Protein AF-A0A3D2F423-F1 (afdb_monomer)

Structure (mmCIF, N/CA/C/O backbone):
data_AF-A0A3D2F423-F1
#
_entry.id   AF-A0A3D2F423-F1
#
loop_
_atom_site.group_PDB
_atom_site.id
_atom_site.type_symbol
_atom_site.label_atom_id
_atom_site.label_alt_id
_atom_site.label_comp_id
_atom_site.label_asym_id
_atom_site.label_entity_id
_atom_site.label_seq_id
_atom_site.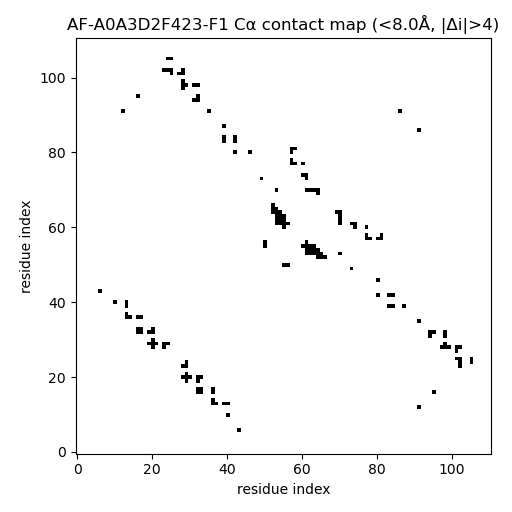pdbx_PDB_ins_code
_atom_site.Cartn_x
_atom_site.Cartn_y
_atom_site.Cartn_z
_atom_site.occupancy
_atom_site.B_iso_or_equiv
_atom_site.auth_seq_id
_atom_site.auth_comp_id
_atom_site.auth_asym_id
_atom_site.auth_atom_id
_atom_site.pdbx_PDB_model_num
ATOM 1 N N . MET A 1 1 ? 1.894 15.546 -15.559 1.00 48.34 1 MET A N 1
ATOM 2 C CA . MET A 1 1 ? 0.993 16.157 -14.550 1.00 48.34 1 MET A CA 1
ATOM 3 C C . MET A 1 1 ? 0.021 15.162 -13.903 1.00 48.34 1 MET A C 1
ATOM 5 O O . MET A 1 1 ? -0.158 15.266 -12.701 1.00 48.34 1 MET A O 1
ATOM 9 N N . ASN A 1 2 ? -0.537 14.162 -14.606 1.00 60.03 2 ASN A N 1
ATOM 10 C CA . ASN A 1 2 ? -1.493 13.214 -13.993 1.00 60.03 2 ASN A CA 1
ATOM 11 C C . ASN A 1 2 ? -0.919 12.264 -12.923 1.00 60.03 2 ASN A C 1
ATOM 13 O O . ASN A 1 2 ? -1.612 11.975 -11.955 1.00 60.03 2 ASN A O 1
ATOM 17 N N . GLN A 1 3 ? 0.322 11.781 -13.050 1.00 59.06 3 GLN A N 1
ATOM 18 C CA . GLN A 1 3 ? 0.863 10.788 -12.103 1.00 59.06 3 GLN A CA 1
ATOM 19 C C . GLN A 1 3 ? 1.016 11.327 -10.675 1.00 59.06 3 GLN A C 1
ATOM 21 O O . GLN A 1 3 ? 0.707 10.624 -9.721 1.00 59.06 3 GLN A O 1
ATOM 26 N N . LEU A 1 4 ? 1.420 12.588 -10.521 1.00 63.84 4 LEU A N 1
ATOM 27 C CA . LEU A 1 4 ? 1.597 13.216 -9.209 1.00 63.84 4 LEU A CA 1
ATOM 28 C C . LEU A 1 4 ? 0.249 13.368 -8.482 1.00 63.84 4 LEU A C 1
ATOM 30 O O . LEU A 1 4 ? 0.149 13.095 -7.290 1.00 63.84 4 LEU A O 1
ATOM 34 N N . LEU A 1 5 ? -0.809 13.697 -9.229 1.00 67.94 5 LEU A N 1
ATOM 35 C CA . LEU A 1 5 ? -2.187 13.746 -8.733 1.00 67.94 5 LEU A CA 1
ATOM 36 C C . LEU A 1 5 ? -2.697 12.364 -8.303 1.00 67.94 5 LEU A C 1
ATOM 38 O O . LEU A 1 5 ? -3.326 12.250 -7.256 1.00 67.94 5 LEU A O 1
ATOM 42 N N . ILE A 1 6 ? -2.383 11.315 -9.070 1.00 67.44 6 ILE A N 1
ATOM 43 C CA . ILE A 1 6 ? -2.734 9.928 -8.730 1.00 67.44 6 ILE A CA 1
ATOM 44 C C . ILE A 1 6 ? -2.005 9.485 -7.455 1.00 67.44 6 ILE A C 1
ATOM 46 O O . ILE A 1 6 ? -2.630 8.917 -6.566 1.00 67.44 6 ILE A O 1
ATOM 50 N N . ILE A 1 7 ? -0.711 9.792 -7.322 1.00 68.06 7 ILE A N 1
ATOM 51 C CA . ILE A 1 7 ? 0.072 9.461 -6.121 1.00 68.06 7 ILE A CA 1
ATOM 52 C C . ILE A 1 7 ? -0.493 10.183 -4.895 1.00 68.06 7 ILE A C 1
ATOM 54 O O . ILE A 1 7 ? -0.690 9.551 -3.860 1.00 68.06 7 ILE A O 1
ATOM 58 N N . ILE A 1 8 ? -0.809 11.478 -5.007 1.00 69.62 8 ILE A N 1
ATOM 59 C CA . ILE A 1 8 ? -1.436 12.232 -3.912 1.00 69.62 8 ILE A CA 1
ATOM 60 C C . I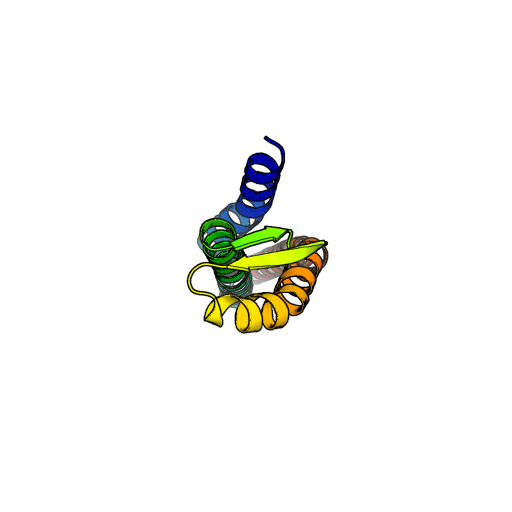LE A 1 8 ? -2.793 11.615 -3.562 1.00 69.62 8 ILE A C 1
ATOM 62 O O . ILE A 1 8 ? -3.034 11.327 -2.393 1.00 69.62 8 ILE A O 1
ATOM 66 N N . ALA A 1 9 ? -3.645 11.339 -4.553 1.00 68.94 9 ALA A N 1
ATOM 67 C CA . ALA A 1 9 ? -4.956 10.728 -4.338 1.00 68.94 9 ALA A CA 1
ATOM 68 C C . ALA A 1 9 ? -4.868 9.348 -3.660 1.00 68.94 9 ALA A C 1
ATOM 70 O O . ALA A 1 9 ? -5.733 9.014 -2.855 1.00 68.94 9 ALA A O 1
ATOM 71 N N . LEU A 1 10 ? -3.813 8.573 -3.933 1.00 68.88 10 LEU A N 1
ATOM 72 C CA . LEU A 1 10 ? -3.554 7.283 -3.287 1.00 68.88 10 LEU A CA 1
ATOM 73 C C . LEU A 1 10 ? -2.953 7.429 -1.881 1.00 68.88 10 LEU A C 1
ATOM 75 O O . LEU A 1 10 ? -3.215 6.583 -1.035 1.00 68.88 10 LEU A O 1
ATOM 79 N N . MET A 1 11 ? -2.201 8.498 -1.599 1.00 69.12 11 MET A N 1
ATOM 80 C CA . MET A 1 11 ? -1.646 8.784 -0.267 1.00 69.12 11 MET A CA 1
ATOM 81 C C . MET A 1 11 ? -2.721 9.223 0.739 1.00 69.12 11 MET A C 1
ATOM 83 O O . MET A 1 11 ? -2.626 8.882 1.920 1.00 69.12 11 MET A O 1
ATOM 87 N N . VAL A 1 12 ? -3.756 9.952 0.294 1.00 75.06 12 VAL A N 1
ATOM 88 C CA . VAL A 1 12 ? -4.857 10.431 1.157 1.00 75.06 12 VAL A CA 1
ATOM 89 C C . VAL A 1 12 ? -5.495 9.306 1.990 1.00 75.06 12 VAL A C 1
ATOM 91 O O . VAL A 1 12 ? -5.524 9.450 3.215 1.00 75.06 12 VAL A O 1
ATOM 94 N N . PRO A 1 13 ? -5.961 8.180 1.408 1.00 70.69 13 PRO A N 1
ATOM 95 C CA . PRO A 1 13 ? -6.585 7.110 2.181 1.00 70.69 13 PRO A CA 1
ATOM 96 C C . PRO A 1 13 ? -5.620 6.437 3.170 1.00 70.69 13 PRO A C 1
ATOM 98 O O . PRO A 1 13 ? -6.051 5.980 4.227 1.00 70.69 13 PRO A O 1
ATOM 101 N N . CYS A 1 14 ? -4.314 6.391 2.876 1.00 71.19 14 CYS A N 1
ATOM 102 C CA . CYS A 1 14 ? -3.308 5.838 3.795 1.00 71.19 14 CYS A CA 1
ATOM 103 C C . CYS A 1 14 ? -3.137 6.720 5.022 1.00 71.19 14 CYS A C 1
ATOM 105 O O . CYS A 1 14 ? -3.123 6.234 6.153 1.00 71.19 14 CYS A O 1
ATOM 107 N N . ILE A 1 15 ? -3.013 8.027 4.786 1.00 72.50 15 ILE A N 1
ATOM 108 C CA . ILE A 1 15 ? -2.846 9.016 5.846 1.00 72.50 15 ILE A CA 1
ATOM 109 C C . ILE A 1 15 ? -4.109 9.045 6.702 1.00 72.50 15 ILE A C 1
ATOM 111 O O . ILE A 1 15 ? -3.997 9.006 7.925 1.00 72.50 15 ILE A O 1
ATOM 115 N N . SER A 1 16 ? -5.300 9.014 6.093 1.00 71.12 16 SER A N 1
ATOM 116 C CA . SER A 1 16 ? -6.549 8.932 6.852 1.00 71.12 16 SER A CA 1
ATOM 117 C C . SER A 1 16 ? -6.651 7.636 7.655 1.00 71.12 16 SER A C 1
ATOM 119 O O . SER A 1 16 ? -7.042 7.690 8.814 1.00 71.12 16 SER A O 1
ATOM 121 N N . ALA A 1 17 ? -6.252 6.484 7.101 1.00 69.94 17 ALA A N 1
ATOM 122 C CA . ALA A 1 17 ? -6.269 5.212 7.828 1.00 69.94 17 ALA A CA 1
ATOM 123 C C . ALA A 1 17 ? -5.309 5.221 9.031 1.00 69.94 17 ALA A C 1
ATOM 125 O O . ALA A 1 17 ? -5.676 4.775 10.119 1.00 69.94 17 ALA A O 1
ATOM 126 N N . LEU A 1 18 ? -4.107 5.786 8.870 1.00 70.31 18 LEU A N 1
ATOM 127 C CA . LEU A 1 18 ? -3.144 5.943 9.961 1.00 70.31 18 LEU A CA 1
ATOM 128 C C . LEU A 1 18 ? -3.635 6.933 11.022 1.00 70.31 18 LEU A C 1
ATOM 130 O O . LEU A 1 18 ? -3.502 6.646 12.212 1.00 70.31 18 LEU A O 1
ATOM 134 N N . LEU A 1 19 ? -4.242 8.054 10.622 1.00 72.12 19 LEU A N 1
ATOM 135 C CA . LEU A 1 19 ? -4.841 9.002 11.564 1.00 72.12 19 LEU A CA 1
ATOM 136 C C . LEU A 1 19 ? -5.989 8.353 12.344 1.00 72.12 19 LEU A C 1
ATOM 138 O O . LEU A 1 19 ? -6.019 8.446 13.569 1.00 72.12 19 LEU A O 1
ATOM 142 N N . LEU A 1 20 ? -6.893 7.644 11.658 1.00 68.62 20 LEU A N 1
ATOM 143 C CA . LEU A 1 20 ? -7.992 6.928 12.306 1.00 68.62 20 LEU A CA 1
ATOM 144 C C . LEU A 1 20 ? -7.475 5.862 13.275 1.00 68.62 20 LEU A C 1
ATOM 146 O O . LEU A 1 20 ? -8.014 5.755 14.370 1.00 68.62 20 LEU A O 1
ATOM 150 N N . SER A 1 21 ? -6.396 5.150 12.933 1.00 67.56 21 SER A N 1
ATOM 151 C CA . SER A 1 21 ? -5.791 4.145 13.821 1.00 67.56 21 SER A CA 1
ATOM 152 C C . SER A 1 21 ? -5.322 4.720 15.167 1.00 67.56 21 SER A C 1
ATOM 154 O O . SER A 1 21 ? -5.270 4.003 16.164 1.00 67.56 21 SER A O 1
ATOM 156 N N . ARG A 1 22 ? -4.987 6.018 15.219 1.00 68.12 22 ARG A N 1
ATOM 157 C CA . ARG A 1 22 ? -4.584 6.712 16.455 1.00 68.12 22 ARG A CA 1
ATOM 158 C C . ARG A 1 22 ? -5.772 7.127 17.319 1.00 68.12 22 ARG A C 1
ATOM 160 O O . ARG A 1 22 ? -5.584 7.373 18.504 1.00 68.12 22 ARG A O 1
ATOM 167 N N . ILE A 1 23 ? -6.957 7.232 16.722 1.00 70.44 23 ILE A N 1
ATOM 168 C CA . ILE A 1 23 ? -8.188 7.685 17.378 1.00 70.44 23 ILE A CA 1
ATOM 169 C C . ILE A 1 23 ? -9.054 6.486 17.796 1.00 70.44 23 ILE A C 1
ATOM 171 O O . ILE A 1 23 ? -9.840 6.602 18.735 1.00 70.44 23 ILE A O 1
ATO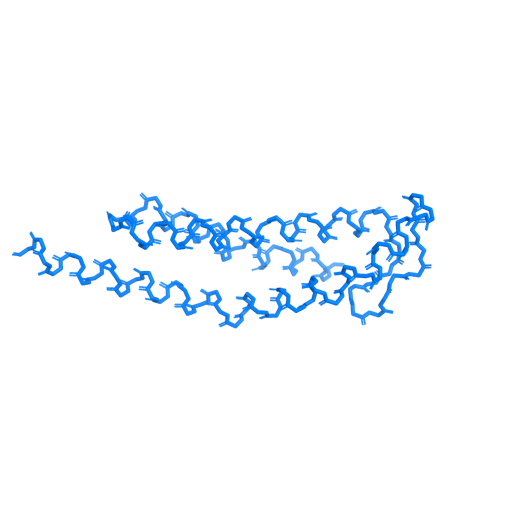M 175 N N . THR A 1 24 ? -8.904 5.331 17.138 1.00 69.25 24 THR A N 1
ATOM 176 C CA . THR A 1 24 ? -9.622 4.102 17.488 1.00 69.25 24 THR A CA 1
ATOM 177 C C . THR A 1 24 ? -9.116 3.500 18.795 1.00 69.25 24 THR A C 1
ATOM 179 O O . THR A 1 24 ? -7.926 3.222 18.960 1.00 69.25 24 THR A O 1
ATOM 182 N N . LEU A 1 25 ? -10.044 3.258 19.718 1.00 69.38 25 LEU A N 1
ATOM 183 C CA . LEU A 1 25 ? -9.787 2.630 21.014 1.00 69.38 25 LEU A CA 1
ATOM 184 C C . LEU A 1 25 ? -9.687 1.104 20.895 1.00 69.38 25 LEU A C 1
ATOM 186 O O . LEU A 1 25 ? -9.050 0.455 21.725 1.00 69.38 25 LEU A O 1
ATOM 190 N N . ASN A 1 26 ? -10.298 0.514 19.862 1.00 75.19 26 ASN A N 1
ATOM 191 C CA . ASN A 1 26 ? -10.303 -0.934 19.69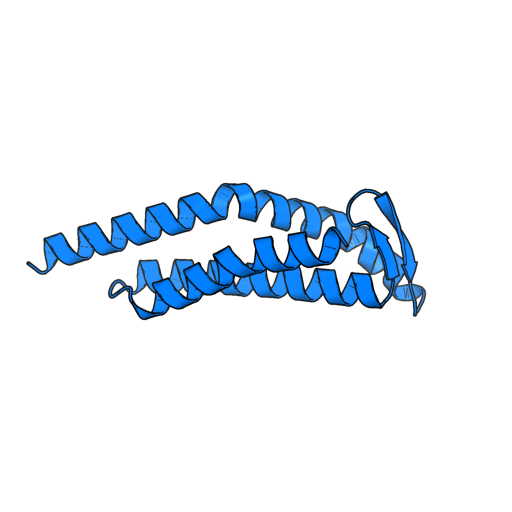3 1.00 75.19 26 ASN A CA 1
ATOM 192 C C . ASN A 1 26 ? -8.956 -1.446 19.124 1.00 75.19 26 ASN A C 1
ATOM 194 O O . ASN A 1 26 ? -8.619 -1.141 17.976 1.00 75.19 26 ASN A O 1
ATOM 198 N N . PRO A 1 27 ? -8.212 -2.308 19.848 1.00 74.69 27 PRO A N 1
ATOM 199 C CA . PRO A 1 27 ? -6.900 -2.793 19.413 1.00 74.69 27 PRO A CA 1
ATOM 200 C C . PRO A 1 27 ? -6.944 -3.596 18.104 1.00 74.69 27 PRO A C 1
ATOM 202 O O . PRO A 1 27 ? -5.953 -3.626 17.371 1.00 74.69 27 PRO A O 1
ATOM 205 N N . HIS A 1 28 ? -8.073 -4.236 17.783 1.00 75.19 28 HIS A N 1
ATOM 206 C CA . HIS A 1 28 ? -8.235 -4.970 16.526 1.00 75.19 28 HIS A CA 1
ATOM 207 C C . HIS A 1 28 ? -8.427 -4.028 15.335 1.00 75.19 28 HIS A C 1
ATOM 209 O O . HIS A 1 28 ? -7.784 -4.224 14.305 1.00 75.19 28 HIS A O 1
ATOM 215 N N . ALA A 1 29 ? -9.243 -2.981 15.492 1.00 71.69 29 ALA A N 1
ATOM 216 C CA . ALA A 1 29 ? -9.443 -1.961 14.463 1.00 71.69 29 ALA A CA 1
ATOM 217 C C . ALA A 1 29 ? -8.141 -1.188 14.198 1.00 71.69 29 ALA A C 1
ATOM 219 O O . ALA A 1 29 ? -7.745 -1.017 13.045 1.00 71.69 29 ALA A O 1
ATOM 220 N N . THR A 1 30 ? -7.416 -0.832 15.263 1.00 76.06 30 THR A N 1
ATOM 221 C CA . THR A 1 30 ? -6.119 -0.152 15.174 1.00 76.06 30 THR A CA 1
ATOM 222 C C . THR A 1 30 ? -5.073 -1.001 14.454 1.00 76.06 30 THR A C 1
ATOM 224 O O . THR A 1 30 ? -4.404 -0.502 13.551 1.00 76.06 30 THR A O 1
ATOM 227 N N . LYS A 1 31 ? -4.946 -2.297 14.783 1.00 76.44 31 LYS A N 1
ATOM 228 C CA . LYS A 1 31 ? -4.008 -3.195 14.082 1.00 76.44 31 LYS A CA 1
ATOM 229 C C . LYS A 1 31 ? -4.359 -3.352 12.603 1.00 76.44 31 LYS A C 1
ATOM 231 O O . LYS A 1 31 ? -3.454 -3.322 11.774 1.00 76.44 31 LYS A O 1
ATOM 236 N N . LEU A 1 32 ? -5.64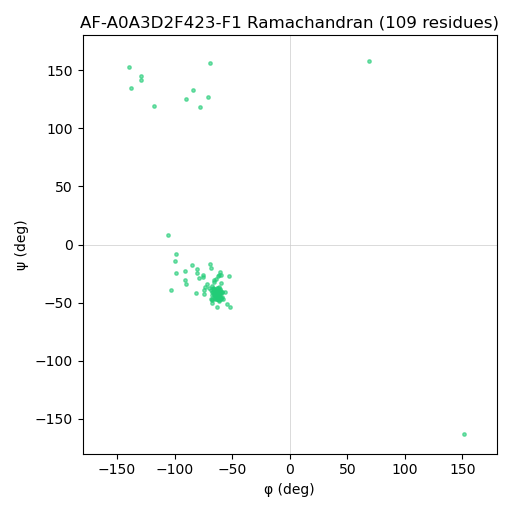3 -3.502 12.279 1.00 76.25 32 LEU A N 1
ATOM 237 C CA . LEU A 1 32 ? -6.106 -3.699 10.906 1.00 76.25 32 LEU A CA 1
ATOM 238 C C . LEU A 1 32 ? -5.833 -2.458 10.039 1.00 76.25 32 LEU A C 1
ATOM 240 O O . LEU A 1 32 ? -5.252 -2.579 8.962 1.00 76.25 32 LEU A O 1
ATOM 244 N N . LEU A 1 33 ? -6.153 -1.265 10.553 1.00 75.38 33 LEU A N 1
ATOM 245 C CA . LEU A 1 33 ? -5.870 0.009 9.885 1.00 75.38 33 LEU A CA 1
ATOM 246 C C . LEU A 1 33 ? -4.366 0.282 9.752 1.00 75.38 33 LEU A C 1
ATOM 248 O O . LEU A 1 33 ? -3.919 0.735 8.700 1.00 75.38 33 LEU A O 1
ATOM 252 N N . PHE A 1 34 ? -3.577 -0.017 10.788 1.00 78.44 34 PHE A N 1
ATOM 253 C CA . PHE A 1 34 ? -2.135 0.221 10.772 1.00 78.44 34 PHE A CA 1
ATOM 254 C C . PHE A 1 34 ? -1.411 -0.690 9.776 1.00 78.44 34 PHE A C 1
ATOM 256 O O . PHE A 1 34 ? -0.664 -0.198 8.935 1.00 78.44 34 PHE A O 1
ATOM 263 N N . TRP A 1 35 ? -1.653 -2.005 9.821 1.00 78.88 35 TRP A N 1
ATOM 264 C CA . TRP A 1 35 ? -1.020 -2.950 8.894 1.00 78.88 35 TRP A CA 1
ATOM 265 C C . TRP A 1 35 ? -1.517 -2.775 7.457 1.00 78.88 35 TRP A C 1
ATOM 267 O O . TRP A 1 35 ? -0.712 -2.819 6.524 1.00 78.88 35 TRP A O 1
ATOM 277 N N . GLY A 1 36 ? -2.817 -2.522 7.267 1.00 75.69 36 GLY A N 1
ATOM 278 C CA . GLY A 1 36 ? -3.387 -2.230 5.951 1.00 75.69 36 GLY A CA 1
ATOM 279 C C . GLY A 1 36 ? -2.807 -0.950 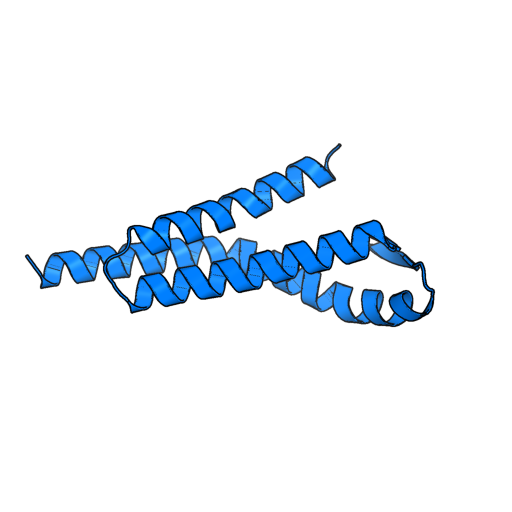5.342 1.00 75.69 36 GLY A C 1
ATOM 280 O O . GLY A 1 36 ? -2.357 -0.957 4.199 1.00 75.69 36 GLY A O 1
ATOM 281 N N . GLY A 1 37 ? -2.730 0.128 6.126 1.00 75.31 37 GLY A N 1
ATOM 282 C CA . GLY A 1 37 ? -2.129 1.388 5.690 1.00 75.31 37 GLY A CA 1
ATOM 283 C C . GLY A 1 37 ? -0.629 1.266 5.416 1.00 75.31 37 GLY A C 1
ATOM 284 O O . GLY A 1 37 ? -0.168 1.704 4.366 1.00 75.31 37 GLY A O 1
ATOM 285 N N . ALA A 1 38 ? 0.133 0.638 6.319 1.00 78.06 38 ALA A N 1
ATOM 286 C CA . ALA A 1 38 ? 1.586 0.499 6.198 1.00 78.06 38 ALA A CA 1
ATOM 287 C C . ALA A 1 38 ? 2.006 -0.384 5.015 1.00 78.06 38 ALA A C 1
ATOM 289 O O . ALA A 1 38 ? 2.919 -0.018 4.276 1.00 78.06 38 ALA A O 1
ATOM 290 N N . SER A 1 39 ? 1.331 -1.520 4.805 1.00 76.94 39 SER A N 1
ATOM 291 C CA . SER A 1 39 ? 1.609 -2.406 3.665 1.00 76.94 39 SER A CA 1
ATOM 292 C C . SER A 1 39 ? 1.373 -1.701 2.333 1.00 76.94 39 SER A C 1
ATOM 294 O O . SER A 1 39 ? 2.190 -1.800 1.422 1.00 76.94 39 SER A O 1
ATOM 296 N N . PHE A 1 40 ? 0.307 -0.913 2.232 1.00 77.50 40 PHE A N 1
ATOM 297 C CA . PHE A 1 40 ? 0.019 -0.179 1.013 1.00 77.50 40 PHE A CA 1
ATOM 298 C C . PHE A 1 40 ? 0.960 1.018 0.794 1.00 77.50 40 PHE A C 1
ATOM 300 O O . PHE A 1 40 ? 1.406 1.247 -0.329 1.00 77.50 40 PHE A O 1
ATOM 307 N N . LEU A 1 41 ? 1.357 1.724 1.858 1.00 78.19 41 LEU A N 1
ATOM 308 C CA . LEU A 1 41 ? 2.397 2.760 1.792 1.00 78.19 41 LEU A CA 1
ATOM 309 C C . LEU A 1 41 ? 3.728 2.184 1.293 1.00 78.19 41 LEU A C 1
ATOM 311 O O . LEU A 1 41 ? 4.395 2.794 0.460 1.00 78.19 41 LEU A O 1
ATOM 315 N N . PHE A 1 42 ? 4.078 0.981 1.754 1.00 81.38 42 PHE A N 1
ATOM 316 C CA . PHE A 1 42 ? 5.251 0.253 1.281 1.00 81.38 42 PHE A CA 1
ATOM 317 C C . PHE A 1 42 ? 5.150 -0.086 -0.213 1.00 81.38 42 PHE A C 1
ATOM 319 O O . PHE A 1 42 ? 6.111 0.118 -0.952 1.00 81.38 42 PHE A O 1
ATOM 326 N N . VAL A 1 43 ? 3.980 -0.530 -0.685 1.00 78.12 43 VAL A N 1
ATOM 327 C CA . VAL A 1 43 ? 3.736 -0.803 -2.112 1.00 78.12 43 VAL A CA 1
ATOM 328 C C . VAL A 1 43 ? 3.850 0.471 -2.956 1.00 78.12 43 VAL A C 1
ATOM 330 O O . VAL A 1 43 ? 4.531 0.450 -3.980 1.00 78.12 43 VAL A O 1
ATOM 333 N N . ILE A 1 44 ? 3.262 1.595 -2.525 1.00 77.62 44 ILE A N 1
ATOM 334 C CA . ILE A 1 44 ? 3.416 2.889 -3.216 1.00 77.62 44 ILE A CA 1
ATOM 335 C C . ILE A 1 44 ? 4.889 3.288 -3.272 1.00 77.62 44 ILE A C 1
ATOM 337 O O . ILE A 1 44 ? 5.381 3.664 -4.334 1.00 77.62 44 ILE A O 1
ATOM 341 N N . PHE A 1 45 ? 5.601 3.192 -2.150 1.00 78.88 45 PHE A N 1
ATOM 342 C CA . PHE A 1 45 ? 7.016 3.538 -2.084 1.00 78.88 45 PHE A CA 1
ATOM 343 C C . PHE A 1 45 ? 7.848 2.702 -3.064 1.00 78.88 45 PHE A C 1
ATOM 345 O O . PHE A 1 45 ? 8.651 3.257 -3.815 1.00 78.88 45 PHE A O 1
ATOM 352 N N . LEU A 1 46 ? 7.605 1.387 -3.118 1.00 76.31 46 LEU A N 1
ATOM 353 C CA . LEU A 1 46 ? 8.262 0.495 -4.072 1.00 76.31 46 LEU A CA 1
ATOM 354 C C . LEU A 1 46 ? 7.937 0.885 -5.522 1.00 76.31 46 LEU A C 1
ATOM 356 O O . LEU A 1 46 ? 8.830 0.916 -6.366 1.00 76.31 46 LEU A O 1
ATOM 360 N N . SER A 1 47 ? 6.673 1.229 -5.798 1.00 74.12 47 SER A N 1
ATOM 361 C CA . SER A 1 47 ? 6.231 1.690 -7.118 1.00 74.12 47 SER A CA 1
ATOM 362 C C . SER A 1 47 ? 6.963 2.955 -7.552 1.00 74.12 47 SER A C 1
ATOM 364 O O . SER A 1 47 ? 7.411 3.033 -8.690 1.00 74.12 47 SER A O 1
ATOM 366 N N . VAL A 1 48 ? 7.078 3.943 -6.660 1.00 75.56 48 VAL A N 1
ATOM 367 C CA . VAL A 1 48 ? 7.747 5.218 -6.949 1.00 75.56 48 VAL A CA 1
ATOM 368 C C . VAL A 1 48 ? 9.245 5.002 -7.136 1.00 75.56 48 VAL A C 1
ATOM 370 O O . VAL A 1 48 ? 9.819 5.562 -8.062 1.00 75.56 48 VAL A O 1
ATOM 373 N N . MET A 1 49 ? 9.880 4.158 -6.318 1.00 76.12 49 MET A N 1
ATOM 374 C CA . MET A 1 49 ? 11.298 3.819 -6.490 1.00 76.12 49 MET A CA 1
ATOM 375 C C . MET A 1 49 ? 11.580 3.171 -7.849 1.00 76.12 49 MET A C 1
ATOM 377 O O . MET A 1 49 ? 12.551 3.541 -8.508 1.00 76.12 49 MET A O 1
ATOM 381 N N . LEU A 1 50 ? 10.712 2.260 -8.301 1.00 72.50 50 LEU A N 1
ATOM 382 C CA . LEU A 1 50 ? 10.812 1.669 -9.637 1.00 72.50 50 LEU A CA 1
ATOM 383 C C . LEU A 1 50 ? 10.581 2.716 -10.738 1.00 72.50 50 LEU A C 1
ATOM 385 O O . LEU A 1 50 ? 11.332 2.733 -11.706 1.00 72.50 50 LEU A O 1
ATOM 389 N N . ASP A 1 51 ? 9.629 3.635 -10.560 1.00 70.50 51 ASP A N 1
ATOM 390 C CA . ASP A 1 51 ? 9.337 4.723 -11.513 1.00 70.50 51 ASP A CA 1
ATOM 391 C C . ASP A 1 51 ? 10.475 5.738 -11.656 1.00 70.50 51 ASP A C 1
ATOM 393 O O . ASP A 1 51 ? 10.701 6.276 -12.735 1.00 70.50 51 ASP A O 1
ATOM 397 N N . GLN A 1 52 ? 11.258 5.960 -10.598 1.00 75.00 52 GLN A N 1
ATOM 398 C CA . GLN A 1 52 ? 12.454 6.806 -10.669 1.00 75.00 52 GLN A CA 1
ATOM 399 C C . GLN A 1 52 ? 13.634 6.114 -11.373 1.00 75.00 52 GLN A C 1
ATOM 401 O O . GLN A 1 52 ? 14.490 6.789 -11.944 1.00 75.00 52 GLN A O 1
ATOM 406 N N . GLN A 1 53 ? 13.709 4.780 -11.324 1.00 78.88 53 GLN A N 1
ATOM 407 C CA . GLN A 1 53 ? 14.833 4.008 -11.874 1.00 78.88 53 GLN A CA 1
ATOM 408 C C . GLN A 1 53 ? 14.552 3.397 -13.251 1.00 78.88 53 GLN A C 1
ATOM 410 O O . GLN A 1 53 ? 15.488 2.978 -13.943 1.00 78.88 53 GLN A O 1
ATOM 415 N N . CYS A 1 54 ? 13.290 3.360 -13.668 1.00 75.38 54 CYS A N 1
ATOM 416 C C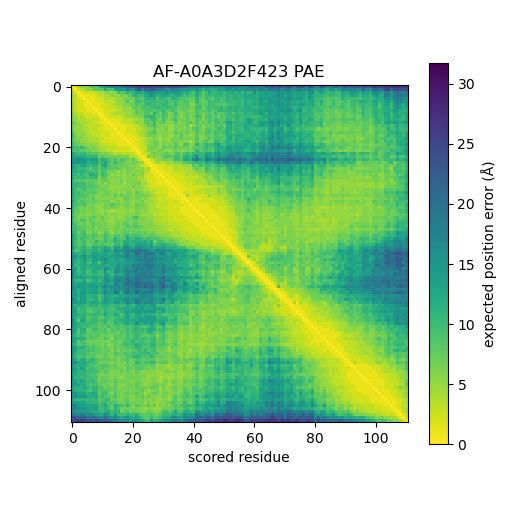A . CYS A 1 54 ? 12.849 2.738 -14.903 1.00 75.38 54 CYS A CA 1
ATOM 417 C C . CYS A 1 54 ? 11.981 3.686 -15.742 1.00 75.38 54 CYS A C 1
ATOM 419 O O . CYS A 1 54 ? 11.147 4.422 -15.235 1.00 75.38 54 CYS A O 1
ATOM 421 N N . ARG A 1 55 ? 12.149 3.644 -17.064 1.00 73.25 55 ARG A N 1
ATOM 422 C CA . ARG A 1 55 ? 11.247 4.250 -18.043 1.00 73.25 55 ARG A CA 1
ATOM 423 C C . ARG A 1 55 ? 10.177 3.245 -18.451 1.00 73.25 55 ARG A C 1
ATOM 425 O O . ARG A 1 55 ? 10.476 2.147 -18.925 1.00 73.25 55 ARG A O 1
ATOM 432 N N . GLY A 1 56 ? 8.923 3.650 -18.302 1.00 69.31 56 GLY A N 1
ATOM 433 C CA . GLY A 1 56 ? 7.750 2.858 -18.652 1.00 69.31 56 GLY A CA 1
ATOM 434 C C . GLY A 1 56 ? 6.563 3.236 -17.778 1.00 69.31 56 GLY A C 1
ATOM 435 O O . GLY A 1 56 ? 6.552 4.298 -17.163 1.00 69.31 56 GLY A O 1
ATOM 436 N N . SER A 1 57 ? 5.553 2.374 -17.738 1.00 63.62 57 SER A N 1
ATOM 437 C CA . SER A 1 57 ? 4.438 2.508 -16.805 1.00 63.62 57 SER A CA 1
ATOM 438 C C . SER A 1 57 ? 4.050 1.139 -16.269 1.00 63.62 57 SER A C 1
ATOM 440 O O . SER A 1 57 ? 4.180 0.128 -16.960 1.00 63.62 57 SER A O 1
ATOM 442 N N . LEU A 1 58 ? 3.488 1.118 -15.060 1.00 64.94 58 LEU A N 1
ATOM 443 C CA . LEU A 1 58 ? 2.939 -0.083 -14.429 1.00 64.94 58 LEU A CA 1
ATOM 444 C C . LEU A 1 58 ? 1.922 -0.818 -15.329 1.00 64.94 58 LEU A C 1
ATOM 446 O O . LEU A 1 58 ? 1.756 -2.027 -15.206 1.00 64.94 58 LEU A O 1
ATOM 450 N N . VAL A 1 59 ? 1.249 -0.086 -16.227 1.00 65.19 59 VAL A N 1
ATOM 451 C CA . VAL A 1 59 ? 0.191 -0.599 -17.114 1.00 65.19 59 VAL A CA 1
ATOM 452 C C . VAL A 1 59 ? 0.735 -1.118 -18.451 1.00 65.19 59 VAL A C 1
ATOM 454 O O . VAL A 1 59 ? 0.199 -2.078 -18.995 1.00 65.19 59 VAL A O 1
ATOM 457 N N . THR A 1 60 ? 1.798 -0.514 -18.987 1.00 65.81 60 THR A N 1
ATOM 458 C CA . THR A 1 60 ? 2.348 -0.837 -20.320 1.00 65.81 60 THR A CA 1
ATOM 459 C C . THR A 1 60 ? 3.652 -1.636 -20.277 1.00 65.81 60 THR A C 1
ATOM 461 O O . THR A 1 60 ? 4.233 -1.905 -21.326 1.00 65.81 60 THR A O 1
ATOM 464 N N . ASN A 1 61 ? 4.055 -2.090 -19.085 1.00 65.94 61 ASN A N 1
ATOM 465 C CA . ASN A 1 61 ? 5.355 -2.683 -18.758 1.00 65.94 61 ASN A CA 1
ATOM 466 C C . ASN A 1 61 ? 6.521 -1.682 -18.814 1.00 65.94 61 ASN A C 1
ATOM 468 O O . ASN A 1 61 ? 6.464 -0.622 -19.444 1.00 65.94 61 ASN A O 1
ATOM 472 N N . TRP A 1 62 ? 7.592 -2.030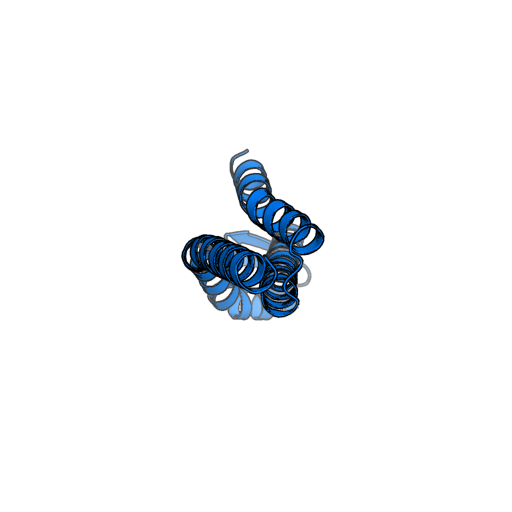 -18.103 1.00 73.44 62 TRP A N 1
ATOM 473 C CA . TRP A 1 62 ? 8.819 -1.244 -18.059 1.00 73.44 62 TRP A CA 1
ATOM 474 C C . TRP A 1 62 ? 9.692 -1.605 -19.256 1.00 73.44 62 TRP A C 1
ATOM 476 O O . TRP A 1 62 ? 9.870 -2.786 -19.560 1.00 73.44 62 TRP A O 1
ATOM 486 N N . VAL A 1 63 ? 10.211 -0.589 -19.944 1.00 73.19 63 VAL A N 1
ATOM 487 C CA . VAL A 1 63 ? 10.947 -0.758 -21.207 1.00 73.19 63 VAL A CA 1
ATOM 488 C C . VAL A 1 63 ? 12.450 -0.634 -20.976 1.00 73.19 63 VAL A C 1
ATOM 490 O O . VAL A 1 63 ? 13.225 -1.411 -21.523 1.00 73.19 63 VAL A O 1
ATOM 493 N N . GLU A 1 64 ? 12.871 0.289 -20.111 1.00 76.81 64 GLU A N 1
ATOM 494 C CA . GLU A 1 64 ? 14.281 0.496 -19.771 1.00 76.81 64 GLU A CA 1
ATOM 495 C C . GLU A 1 64 ? 14.429 0.719 -18.265 1.00 76.81 64 GLU A C 1
ATOM 497 O O . GLU A 1 64 ? 13.692 1.512 -17.696 1.00 76.81 64 GLU A O 1
ATOM 502 N N . CYS A 1 65 ? 15.397 0.073 -17.613 1.00 77.19 65 CYS A N 1
ATOM 503 C CA . CYS A 1 65 ? 15.728 0.296 -16.201 1.00 77.19 65 CYS A CA 1
ATOM 504 C C . CYS A 1 65 ? 17.230 0.537 -16.037 1.00 77.19 65 CYS A C 1
ATOM 506 O O . CYS A 1 65 ? 18.038 -0.091 -16.728 1.00 77.19 65 CYS A O 1
ATOM 508 N N . ARG A 1 66 ? 17.624 1.402 -15.097 1.00 80.62 66 ARG A N 1
ATOM 509 C CA . ARG A 1 66 ? 19.025 1.566 -14.688 1.00 80.62 66 ARG A CA 1
ATOM 510 C C . ARG A 1 66 ? 19.208 1.197 -13.211 1.00 80.62 66 ARG A C 1
ATOM 512 O O . ARG A 1 66 ? 18.669 1.905 -12.365 1.00 80.62 66 ARG A O 1
ATOM 519 N N . PRO A 1 67 ? 20.039 0.185 -12.889 1.00 75.88 67 PRO A N 1
ATOM 520 C CA . PRO A 1 67 ? 20.727 -0.767 -13.783 1.00 75.88 67 PRO A CA 1
ATOM 521 C C . PRO A 1 67 ? 19.798 -1.784 -14.479 1.00 75.88 67 PRO A C 1
ATOM 523 O O . PRO A 1 67 ? 18.739 -2.128 -13.968 1.00 75.88 67 PRO A O 1
ATOM 526 N N . ALA A 1 68 ? 20.228 -2.326 -15.626 1.00 75.31 68 ALA A N 1
ATOM 527 C CA . ALA A 1 68 ? 19.414 -3.203 -16.486 1.00 75.31 68 ALA A CA 1
ATOM 528 C C . ALA A 1 68 ? 18.935 -4.508 -15.813 1.00 75.31 68 ALA A C 1
ATOM 530 O O . ALA A 1 68 ? 17.903 -5.052 -16.200 1.00 75.31 68 ALA A O 1
ATOM 531 N N . MET A 1 69 ? 19.623 -4.986 -14.767 1.00 74.25 69 MET A N 1
ATOM 532 C CA . MET A 1 69 ? 19.168 -6.132 -13.963 1.00 74.25 69 MET A CA 1
ATOM 533 C C . MET A 1 69 ? 17.824 -5.883 -13.260 1.00 74.25 69 MET A C 1
ATOM 535 O O . MET A 1 69 ? 17.074 -6.830 -13.025 1.00 74.25 69 MET A O 1
ATOM 539 N N . LEU A 1 70 ? 17.476 -4.623 -12.973 1.00 74.31 70 LEU A N 1
ATOM 540 C CA . LEU A 1 70 ? 16.172 -4.280 -12.402 1.00 74.31 70 LEU A CA 1
ATOM 541 C C . LEU A 1 70 ? 15.023 -4.491 -13.382 1.00 74.31 70 LEU A C 1
ATOM 543 O O . LEU A 1 70 ? 13.895 -4.592 -12.923 1.00 74.31 70 LEU A O 1
ATOM 547 N N . LEU A 1 71 ? 15.266 -4.616 -14.690 1.00 78.81 71 LEU A N 1
ATOM 548 C CA . LEU A 1 71 ? 14.194 -4.814 -15.669 1.00 78.81 71 LEU A CA 1
ATOM 549 C C . LEU A 1 71 ? 13.451 -6.141 -15.444 1.00 78.81 71 LEU A C 1
ATOM 551 O O . LEU A 1 71 ? 12.221 -6.185 -15.484 1.00 78.81 71 LEU A O 1
ATOM 555 N N . GLY A 1 72 ? 14.189 -7.217 -15.146 1.00 75.19 72 GLY A N 1
ATOM 556 C CA . GLY A 1 72 ? 13.598 -8.520 -14.822 1.00 75.19 72 GLY A CA 1
ATOM 557 C C . GLY A 1 72 ? 12.799 -8.482 -13.517 1.00 75.19 72 GLY A C 1
ATOM 558 O O . GLY A 1 72 ? 11.703 -9.040 -13.434 1.00 75.19 72 GLY A O 1
ATOM 559 N N . LEU A 1 73 ? 13.306 -7.750 -12.521 1.00 76.38 73 LEU A N 1
ATOM 560 C CA . LEU A 1 73 ? 12.617 -7.546 -11.249 1.00 76.38 73 LEU A CA 1
ATOM 561 C C . LEU A 1 73 ? 11.352 -6.694 -11.437 1.00 76.38 73 LEU A C 1
ATOM 563 O O . LEU A 1 73 ? 10.275 -7.088 -11.003 1.00 76.38 73 LEU A O 1
ATOM 567 N N . ALA A 1 74 ? 11.456 -5.573 -12.149 1.00 72.31 74 ALA A N 1
ATOM 568 C CA . ALA A 1 74 ? 10.370 -4.635 -12.411 1.00 72.31 74 ALA A CA 1
ATOM 569 C C . ALA A 1 74 ? 9.218 -5.291 -13.184 1.00 72.31 74 ALA A C 1
ATOM 571 O O . ALA A 1 74 ? 8.059 -5.078 -12.840 1.00 72.31 74 ALA A O 1
ATOM 572 N N . ASN A 1 75 ? 9.513 -6.146 -14.168 1.00 75.06 75 ASN A N 1
ATOM 573 C CA . ASN A 1 75 ? 8.484 -6.891 -14.902 1.00 75.06 75 ASN A CA 1
ATOM 574 C C . ASN A 1 75 ? 7.881 -8.056 -14.101 1.00 75.06 75 ASN A C 1
ATOM 576 O O . ASN A 1 75 ? 6.729 -8.421 -14.327 1.00 75.06 75 ASN A O 1
ATOM 580 N N . THR A 1 76 ? 8.619 -8.621 -13.142 1.00 79.94 76 THR A N 1
ATOM 581 C CA . THR A 1 76 ? 8.067 -9.623 -12.214 1.00 79.94 76 THR A CA 1
ATOM 582 C C . THR A 1 76 ? 7.155 -8.962 -11.180 1.00 79.94 76 THR A C 1
ATOM 584 O O . THR A 1 76 ? 6.092 -9.489 -10.856 1.00 79.94 76 THR A O 1
ATOM 587 N N . PHE A 1 77 ? 7.542 -7.780 -10.696 1.00 74.50 77 PHE A N 1
ATOM 588 C CA . PHE A 1 77 ? 6.812 -7.032 -9.679 1.00 74.50 77 PHE A CA 1
ATOM 589 C C . PHE A 1 77 ? 5.687 -6.149 -10.233 1.00 74.50 77 PHE A C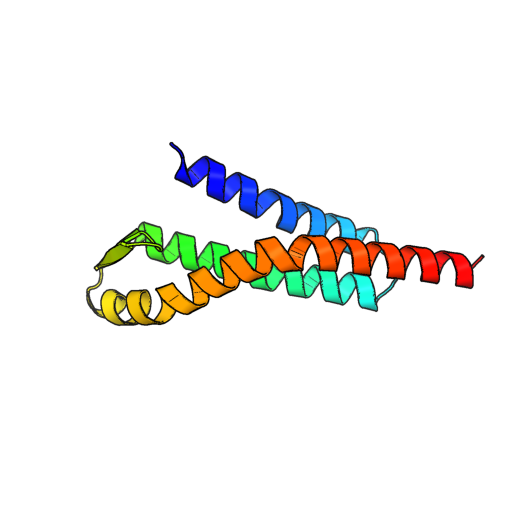 1
ATOM 591 O O . PHE A 1 77 ? 4.792 -5.804 -9.469 1.00 74.50 77 PHE A O 1
ATOM 598 N N . SER A 1 78 ? 5.657 -5.830 -11.532 1.00 70.06 78 SER A N 1
ATOM 599 C CA . SER A 1 78 ? 4.626 -4.965 -12.133 1.00 70.06 78 SER A CA 1
ATOM 600 C C . SER A 1 78 ? 3.208 -5.506 -11.925 1.00 70.06 78 SER A C 1
ATOM 602 O O . SER A 1 78 ? 2.325 -4.775 -11.477 1.00 70.06 78 SER A O 1
ATOM 604 N N . LYS A 1 79 ? 2.999 -6.804 -12.173 1.00 75.69 79 LYS A N 1
ATOM 605 C CA . LYS A 1 79 ? 1.708 -7.484 -11.984 1.00 75.69 79 LYS A CA 1
ATOM 606 C C . LYS A 1 79 ? 1.241 -7.491 -10.523 1.00 75.69 79 LYS A C 1
ATOM 608 O O . LYS A 1 79 ? 0.124 -7.036 -10.282 1.00 75.69 79 LYS A O 1
ATOM 613 N N . PRO A 1 80 ? 2.031 -7.965 -9.537 1.00 77.19 80 PRO A N 1
ATOM 614 C CA . PRO A 1 80 ? 1.598 -7.948 -8.143 1.00 77.19 80 PRO A CA 1
ATOM 615 C C . PRO A 1 80 ? 1.432 -6.527 -7.596 1.00 77.19 80 PRO A C 1
ATOM 617 O O . PRO A 1 80 ? 0.516 -6.309 -6.808 1.00 77.19 80 PRO A O 1
ATOM 620 N N . LEU A 1 81 ? 2.226 -5.544 -8.043 1.00 73.75 81 LEU A N 1
ATOM 621 C CA . LEU A 1 81 ? 2.011 -4.137 -7.684 1.00 73.75 81 LEU A CA 1
ATOM 622 C C . LEU A 1 81 ? 0.675 -3.615 -8.209 1.00 73.75 81 LEU A C 1
ATOM 624 O O . LEU A 1 81 ? -0.079 -3.015 -7.449 1.00 73.75 81 LEU A O 1
ATOM 628 N N . LEU A 1 82 ? 0.359 -3.871 -9.481 1.00 76.31 82 LEU A N 1
ATOM 629 C CA . LEU A 1 82 ? -0.905 -3.451 -10.084 1.00 76.31 82 LEU A CA 1
ATOM 630 C C . LEU A 1 82 ? -2.099 -4.111 -9.380 1.00 76.31 82 LEU A C 1
ATOM 632 O O . LEU A 1 82 ? -3.069 -3.434 -9.043 1.00 76.31 82 LEU A O 1
ATOM 636 N N . VAL A 1 83 ? -2.006 -5.416 -9.101 1.00 79.38 83 VAL A N 1
ATOM 637 C CA . VAL A 1 83 ? -3.030 -6.159 -8.352 1.00 79.38 83 VAL A CA 1
ATOM 638 C C . VAL A 1 83 ? -3.170 -5.609 -6.938 1.00 79.38 83 VAL A C 1
ATOM 640 O O . VAL A 1 83 ? -4.291 -5.389 -6.499 1.00 79.38 83 VAL A O 1
ATOM 643 N N . SER A 1 84 ? -2.069 -5.326 -6.241 1.00 77.44 84 SER A N 1
ATOM 644 C CA . SER A 1 84 ? -2.105 -4.731 -4.904 1.00 77.44 84 SER A CA 1
ATOM 645 C C . SER A 1 84 ? -2.730 -3.335 -4.915 1.00 77.44 84 SER A C 1
ATOM 647 O O . SER A 1 84 ? -3.454 -2.984 -3.984 1.00 77.44 84 SER A O 1
ATOM 649 N N . LEU A 1 85 ? -2.474 -2.542 -5.959 1.00 73.81 85 LEU A N 1
ATOM 650 C CA . LEU A 1 85 ? -3.035 -1.202 -6.103 1.00 73.81 85 LEU A CA 1
ATOM 651 C C . LEU A 1 85 ? -4.551 -1.254 -6.321 1.00 73.81 85 LEU A C 1
ATOM 653 O O . LEU A 1 85 ? -5.304 -0.556 -5.645 1.00 73.81 85 LEU A O 1
ATOM 657 N N . MET A 1 86 ? -4.997 -2.130 -7.224 1.00 79.12 86 MET A N 1
ATOM 658 C CA . MET A 1 86 ? -6.419 -2.380 -7.462 1.00 79.12 86 MET A CA 1
ATOM 659 C C . MET A 1 86 ? -7.091 -2.943 -6.210 1.00 79.12 86 MET A C 1
ATOM 661 O O . MET A 1 86 ? -8.123 -2.432 -5.781 1.00 79.12 86 MET A O 1
ATOM 665 N N . ALA A 1 87 ? -6.475 -3.942 -5.576 1.00 77.44 87 ALA A N 1
ATOM 666 C CA . ALA A 1 87 ? -6.977 -4.552 -4.355 1.00 77.44 87 ALA A CA 1
ATOM 667 C C . ALA A 1 87 ? -7.187 -3.507 -3.259 1.00 77.44 87 ALA A C 1
ATOM 669 O O . ALA A 1 87 ? -8.218 -3.536 -2.607 1.00 77.44 87 ALA A O 1
ATOM 670 N N . TYR A 1 88 ? -6.285 -2.540 -3.088 1.00 72.75 88 TYR A N 1
ATOM 671 C CA . TYR A 1 88 ? -6.464 -1.494 -2.084 1.00 72.75 88 TYR A CA 1
ATOM 672 C C . TYR A 1 88 ? -7.578 -0.497 -2.423 1.00 72.75 88 TYR A C 1
ATOM 674 O O . TYR A 1 88 ? -8.310 -0.091 -1.526 1.00 72.75 88 TYR A O 1
ATOM 682 N N . ILE A 1 89 ? -7.763 -0.128 -3.693 1.00 75.38 89 ILE A N 1
ATOM 683 C CA . ILE A 1 89 ? -8.885 0.739 -4.097 1.00 75.38 89 ILE A CA 1
ATOM 684 C C . ILE A 1 89 ? -10.226 0.071 -3.768 1.00 75.38 89 ILE A C 1
ATOM 686 O O . ILE A 1 89 ? -11.146 0.740 -3.299 1.00 75.38 89 ILE A O 1
ATOM 690 N N . PHE A 1 90 ? -10.322 -1.247 -3.954 1.00 78.88 90 PHE A N 1
ATOM 691 C CA . PHE A 1 90 ? -11.535 -1.997 -3.637 1.00 78.88 90 PHE A CA 1
ATOM 692 C C . PHE A 1 90 ? -11.661 -2.354 -2.156 1.00 78.88 90 PHE A C 1
ATOM 694 O O . PHE A 1 90 ? -12.750 -2.246 -1.621 1.00 78.88 90 PHE A O 1
ATOM 701 N N . ILE A 1 91 ? -10.591 -2.768 -1.478 1.00 76.69 91 ILE A N 1
ATOM 702 C CA . ILE A 1 91 ? -10.624 -3.309 -0.106 1.00 76.69 91 ILE A CA 1
ATOM 703 C C . ILE A 1 91 ? -10.429 -2.208 0.944 1.00 76.69 91 ILE A C 1
ATOM 705 O O . ILE A 1 91 ? -10.975 -2.299 2.042 1.00 76.69 91 ILE A O 1
ATOM 709 N N . GLY A 1 92 ? -9.688 -1.148 0.621 1.00 71.81 92 GLY A N 1
ATOM 710 C CA . GLY A 1 92 ? -9.384 -0.031 1.517 1.00 71.81 92 GLY A CA 1
ATOM 711 C C . GLY A 1 92 ? -10.632 0.627 2.117 1.00 71.81 92 GLY A C 1
ATOM 712 O O . GLY A 1 92 ? -10.721 0.709 3.344 1.00 71.81 92 GLY A O 1
ATOM 713 N N . PRO A 1 93 ? -11.642 1.016 1.313 1.00 75.38 93 PRO A N 1
ATOM 714 C CA . PRO A 1 93 ? -12.895 1.563 1.834 1.00 75.38 93 PRO A CA 1
ATOM 715 C C . PRO A 1 93 ? -13.614 0.590 2.775 1.00 75.38 93 PRO A C 1
ATOM 717 O O . PRO A 1 93 ? -14.093 0.991 3.834 1.00 75.38 93 PRO A O 1
ATOM 720 N N . PHE A 1 94 ? -13.635 -0.704 2.438 1.00 77.38 94 PHE A N 1
ATOM 721 C CA . PHE A 1 94 ? -14.258 -1.730 3.278 1.00 77.38 94 PHE A CA 1
ATOM 722 C C . PHE A 1 94 ? -13.512 -1.926 4.597 1.00 77.38 94 PHE A C 1
ATOM 724 O O . PHE A 1 94 ? -14.160 -2.098 5.626 1.00 77.38 94 PHE A O 1
ATOM 731 N N . MET A 1 95 ? -12.178 -1.852 4.605 1.00 74.19 95 MET A N 1
ATOM 732 C CA . MET A 1 95 ? -11.406 -1.891 5.850 1.00 74.19 95 MET A CA 1
ATOM 733 C C . MET A 1 95 ? -11.709 -0.695 6.750 1.00 74.19 95 MET A C 1
ATOM 735 O O . MET A 1 95 ? -11.847 -0.874 7.958 1.00 74.19 95 MET A O 1
ATOM 739 N N . VAL A 1 96 ? -11.859 0.507 6.185 1.00 74.94 96 VAL A N 1
ATOM 740 C CA . VAL A 1 96 ? -12.230 1.702 6.960 1.00 74.94 96 VAL A CA 1
ATOM 741 C C . VAL A 1 96 ? -13.641 1.564 7.535 1.00 74.94 96 VAL A C 1
ATOM 743 O O . VAL A 1 96 ? -13.845 1.839 8.717 1.00 74.94 96 VAL A O 1
ATOM 746 N N . ILE A 1 97 ? -14.599 1.069 6.745 1.00 79.94 97 ILE A N 1
ATOM 747 C CA . ILE A 1 97 ? -15.965 0.796 7.219 1.00 79.94 97 ILE A CA 1
ATOM 748 C C . ILE A 1 97 ? -15.946 -0.260 8.330 1.00 79.94 97 ILE A C 1
ATOM 750 O O . ILE A 1 97 ? -16.541 -0.047 9.385 1.00 79.94 97 ILE A O 1
ATOM 754 N N . ALA A 1 98 ? -15.230 -1.371 8.138 1.00 77.75 98 ALA A N 1
ATOM 755 C CA . ALA A 1 98 ? -15.116 -2.435 9.131 1.00 77.75 98 ALA A CA 1
ATOM 756 C C . ALA A 1 98 ? -14.488 -1.926 10.437 1.00 77.75 98 ALA A C 1
ATOM 758 O O . ALA A 1 98 ? -15.012 -2.197 11.517 1.00 77.75 98 ALA A O 1
ATOM 759 N N . ALA A 1 99 ? -13.413 -1.137 10.351 1.00 74.94 99 ALA A N 1
ATOM 760 C CA . ALA A 1 99 ? -12.794 -0.506 11.512 1.00 74.94 99 ALA A CA 1
ATOM 761 C C . ALA A 1 99 ? -13.765 0.443 12.236 1.00 74.94 99 ALA A C 1
ATOM 763 O O . ALA A 1 99 ? -13.850 0.408 13.464 1.00 74.94 99 ALA A O 1
ATOM 764 N N . GLY A 1 100 ? -14.555 1.222 11.489 1.00 76.62 100 GLY A N 1
ATOM 765 C CA . GLY A 1 100 ? -15.606 2.076 12.043 1.00 76.62 100 GLY A CA 1
ATOM 766 C C . GLY A 1 100 ? -16.698 1.289 12.774 1.00 76.62 100 GLY A C 1
ATOM 767 O O . GLY A 1 100 ? -17.085 1.658 13.883 1.00 76.62 100 GLY A O 1
ATOM 768 N N . VAL A 1 101 ? -17.153 0.166 12.207 1.00 81.38 101 VAL A N 1
ATOM 769 C CA . VAL A 1 101 ? -18.127 -0.732 12.854 1.00 81.38 101 VAL A CA 1
ATOM 770 C C . VAL A 1 101 ? -17.551 -1.330 14.139 1.00 81.38 101 VAL A C 1
ATOM 772 O O . VAL A 1 101 ? -18.232 -1.346 15.164 1.00 81.38 101 VAL A O 1
ATOM 775 N N . PHE A 1 102 ? -16.292 -1.775 14.123 1.00 80.06 102 PHE A N 1
ATOM 776 C CA . PHE A 1 102 ? -15.626 -2.310 15.313 1.00 80.06 102 PHE A CA 1
ATOM 777 C C . PHE A 1 102 ? -15.479 -1.279 16.435 1.00 80.06 102 PHE A C 1
ATOM 779 O O . PHE A 1 102 ? -15.620 -1.641 17.604 1.00 80.06 102 PHE A O 1
ATOM 786 N N . GLU A 1 103 ? -15.215 -0.017 16.103 1.00 78.94 103 GLU A N 1
ATOM 787 C CA . GLU A 1 103 ? -15.152 1.081 17.072 1.00 78.94 103 GLU A CA 1
ATOM 788 C C . GLU A 1 103 ? -16.541 1.380 17.667 1.00 78.94 103 GLU A C 1
ATOM 790 O O . GLU A 1 103 ? -16.690 1.506 18.884 1.00 78.94 103 GLU A O 1
ATOM 795 N N . LEU A 1 104 ? -17.580 1.417 16.824 1.00 80.06 104 LEU A N 1
ATOM 796 C CA . LEU A 1 104 ? -18.975 1.616 17.236 1.00 80.06 104 LEU A CA 1
ATOM 797 C C . LEU A 1 104 ? -19.464 0.513 18.181 1.00 80.06 104 LEU A C 1
ATOM 799 O O . LEU A 1 104 ? -20.070 0.800 19.214 1.00 80.06 104 LEU A O 1
ATOM 803 N N . LEU A 1 105 ? -19.180 -0.747 17.847 1.00 81.12 105 LEU A N 1
ATOM 804 C CA . LEU A 1 105 ? -19.515 -1.895 18.690 1.00 81.12 105 LEU A CA 1
ATOM 805 C C . LEU A 1 105 ? -18.737 -1.877 20.007 1.00 81.12 105 LEU A C 1
ATOM 807 O O . LEU A 1 105 ? -19.302 -2.209 21.047 1.00 81.12 105 LEU A O 1
ATOM 811 N N . HIS A 1 106 ? -17.466 -1.468 19.979 1.00 79.06 106 HIS A N 1
ATOM 812 C CA . HIS A 1 106 ? -16.659 -1.351 21.189 1.00 79.06 106 HIS A CA 1
ATOM 813 C C . HIS A 1 106 ? -17.233 -0.293 22.139 1.00 79.06 106 HIS A C 1
ATOM 815 O O . HIS A 1 106 ? -17.445 -0.596 23.309 1.00 79.06 106 HIS A O 1
ATOM 821 N N . ARG A 1 107 ? -17.596 0.892 21.625 1.00 77.00 107 ARG A N 1
ATOM 822 C CA . ARG A 1 107 ? -18.241 1.961 22.412 1.00 77.00 107 ARG A CA 1
ATOM 823 C C . ARG A 1 107 ? -19.591 1.557 22.999 1.00 77.00 107 ARG A C 1
ATOM 825 O O . ARG A 1 107 ? -19.899 1.946 24.116 1.00 77.00 107 ARG A O 1
ATOM 832 N N . ARG A 1 108 ? -20.391 0.765 22.277 1.00 80.12 108 ARG A N 1
ATOM 833 C CA . ARG A 1 108 ? -21.662 0.233 22.804 1.00 80.12 108 ARG A CA 1
ATOM 834 C C . ARG A 1 108 ? -21.485 -0.794 23.920 1.00 80.12 108 ARG A C 1
ATOM 836 O O . ARG A 1 108 ? -22.446 -1.075 24.617 1.00 80.12 108 ARG A O 1
ATOM 843 N N . ARG A 1 109 ? -20.305 -1.405 24.039 1.00 73.94 109 ARG A N 1
ATOM 844 C CA . ARG A 1 109 ? -20.019 -2.418 25.062 1.00 73.94 109 ARG A CA 1
ATOM 845 C C . ARG A 1 109 ? -19.438 -1.814 26.340 1.00 73.94 109 ARG A C 1
ATOM 847 O O . ARG A 1 109 ? -19.491 -2.461 27.378 1.00 73.94 109 ARG A O 1
ATOM 854 N N . THR A 1 110 ? -18.834 -0.632 26.240 1.00 68.44 110 THR A N 1
ATOM 855 C CA . THR A 1 110 ? -18.233 0.108 27.359 1.00 68.44 110 THR A CA 1
ATOM 856 C C . THR A 1 110 ? -19.129 1.208 27.933 1.00 68.44 110 THR A C 1
ATOM 858 O O . THR A 1 110 ? -18.774 1.761 28.972 1.00 68.44 110 THR A O 1
ATOM 861 N N . SER A 1 111 ? -20.260 1.517 27.288 1.00 57.19 111 SER A N 1
ATOM 862 C CA . SER A 1 111 ? -21.317 2.409 27.790 1.00 57.19 111 SER A CA 1
ATOM 863 C C . SER A 1 111 ? -22.499 1.623 28.334 1.00 57.19 111 SER A C 1
ATOM 865 O O . SER A 1 111 ? -23.211 2.225 29.165 1.00 57.19 111 SER A O 1
#

Sequence (111 aa):
MNQLLIIIALMVPCISALLLSRITLNPHATKLLFWGGASFLFVIFLSVMLDQQCRGSLVTNWVECRPAMLLGLANTFSKPLLVSLMAYIFIGPFMVIAAGVFELLHRRRTS

Secondary structure (DSSP, 8-state):
-HHHHHHHHHHHHHHHHHHHHHH---HHHHHHHHHHHHHHHHHHHHHHHHHHHEEEETTTEEEEESSTTHHHHHHHHHHHHHHHHHHHHHHHHHHHHHHHHHHHHHHHHH-

Foldseek 3Di:
DVVVVVLVVQLVLLVVLQVVLVVFPDPVLNVLSPCLSVVLVVLSVVLVVQVVFFPDDLVGATDQGVVRVCSVVRRVVSVVSVVSSVCCVVCSVVSVVVSVVSSVVVVVVVD

Mean predicted aligned error: 8.84 Å

Nearest PDB structures (foldseek):
  3jbk-assembly1_M  TM=5.747E-01  e=4.280E+00  Homo sapiens
  5l0f-assembly2_B  TM=6.076E-01  e=8.614E+00  Homo sapiens

Radius of gyration: 17.17 Å; Cα contacts (8 Å, |Δi|>4): 89; chains: 1; bounding box: 42×26×49 Å

pLDDT: mean 73.63, std 5.42, range [48.34, 81.38]

Solvent-accessible surface area (backbone atoms only — not comparable to full-atom values): 6011 Å² total; per-residue (Å²): 120,68,66,63,53,51,51,51,64,59,46,50,62,34,52,51,32,45,53,48,30,75,70,44,84,38,70,67,35,21,50,52,29,40,53,55,25,51,54,49,51,49,51,51,51,53,51,51,56,48,56,76,38,28,48,66,40,77,87,79,48,69,77,46,31,68,62,62,76,49,40,64,51,49,59,64,45,29,58,61,49,50,49,51,53,52,46,42,70,65,45,45,60,53,51,54,50,51,30,50,51,48,38,54,55,50,53,65,72,76,107